Protein AF-A0A8S2ZZ50-F1 (afdb_monomer_lite)

Structure (mmCIF, N/CA/C/O backbone):
data_AF-A0A8S2ZZ50-F1
#
_entry.id   AF-A0A8S2ZZ50-F1
#
loop_
_atom_site.group_PDB
_atom_site.id
_atom_site.type_symbol
_atom_site.label_atom_id
_atom_site.label_alt_id
_atom_site.label_comp_id
_atom_site.label_asym_id
_atom_site.label_entity_id
_atom_site.label_seq_id
_atom_site.pdbx_PDB_ins_code
_atom_site.Cartn_x
_atom_site.Cartn_y
_atom_site.Cartn_z
_atom_site.occupancy
_atom_site.B_iso_or_equiv
_atom_site.auth_seq_id
_atom_site.auth_comp_id
_atom_site.auth_asym_id
_atom_site.auth_atom_id
_atom_site.pdbx_PDB_model_num
ATOM 1 N N . MET A 1 1 ? 9.959 -0.515 -20.243 1.00 78.12 1 MET A N 1
ATOM 2 C CA . MET A 1 1 ? 10.647 -1.812 -20.032 1.00 78.12 1 MET A CA 1
ATOM 3 C C . MET A 1 1 ? 11.580 -2.243 -21.161 1.00 78.12 1 MET A C 1
ATOM 5 O O . MET A 1 1 ? 12.734 -2.524 -20.879 1.00 78.12 1 MET A O 1
ATOM 9 N N . ARG A 1 2 ? 11.158 -2.258 -22.434 1.00 76.12 2 ARG A N 1
ATOM 10 C CA . ARG A 1 2 ? 12.004 -2.758 -23.541 1.00 76.12 2 ARG A CA 1
ATOM 11 C C . ARG A 1 2 ? 13.361 -2.037 -23.677 1.00 76.12 2 ARG A C 1
ATOM 13 O O . ARG A 1 2 ? 14.386 -2.696 -23.762 1.00 76.12 2 ARG A O 1
ATOM 20 N N . LYS A 1 3 ? 13.388 -0.697 -23.583 1.00 70.31 3 LYS A N 1
ATOM 21 C CA . LYS A 1 3 ? 14.638 0.097 -23.602 1.00 70.31 3 LYS A CA 1
ATOM 22 C C . LYS A 1 3 ? 1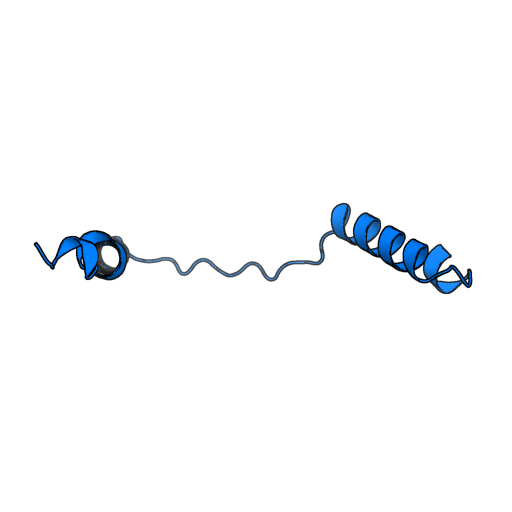5.534 -0.107 -22.368 1.00 70.31 3 LYS A C 1
ATOM 24 O O . LYS A 1 3 ? 16.743 -0.026 -22.509 1.00 70.31 3 LYS A O 1
ATOM 29 N N . LYS A 1 4 ? 14.955 -0.421 -21.201 1.00 73.62 4 LYS A N 1
ATOM 30 C CA . LYS A 1 4 ? 15.699 -0.780 -19.976 1.00 73.62 4 LYS A CA 1
ATOM 31 C C . LYS A 1 4 ? 16.453 -2.109 -20.149 1.00 73.62 4 LYS A C 1
ATOM 33 O O . LYS A 1 4 ? 17.536 -2.252 -19.612 1.00 73.62 4 LYS A O 1
ATOM 38 N N . ALA A 1 5 ? 15.876 -3.075 -20.871 1.00 74.38 5 ALA A N 1
ATOM 39 C CA . ALA A 1 5 ? 16.474 -4.402 -21.055 1.00 74.38 5 ALA A CA 1
ATOM 40 C C . ALA A 1 5 ? 17.520 -4.458 -22.182 1.00 74.38 5 ALA A C 1
ATOM 42 O O . ALA A 1 5 ? 18.419 -5.286 -22.139 1.00 74.38 5 ALA A O 1
ATOM 43 N N . VAL A 1 6 ? 17.381 -3.605 -23.202 1.00 80.25 6 VAL A N 1
ATOM 44 C CA . VAL A 1 6 ? 18.246 -3.616 -24.396 1.00 80.25 6 VAL A CA 1
ATOM 45 C C . VAL A 1 6 ? 19.461 -2.696 -24.246 1.00 80.25 6 VAL A C 1
ATOM 47 O O . VAL A 1 6 ? 20.496 -2.954 -24.851 1.00 80.25 6 VAL A O 1
ATOM 50 N N . LEU A 1 7 ? 19.353 -1.625 -23.456 1.00 82.50 7 LEU A N 1
ATOM 51 C CA . LEU A 1 7 ? 20.442 -0.676 -23.237 1.00 82.50 7 LEU A CA 1
ATOM 52 C C . LEU A 1 7 ? 21.050 -0.894 -21.852 1.00 82.50 7 LEU A C 1
ATOM 54 O O . LEU A 1 7 ? 20.337 -0.868 -20.850 1.00 82.50 7 LEU A O 1
ATOM 58 N N . THR A 1 8 ? 22.371 -1.043 -21.789 1.00 80.88 8 THR A N 1
ATOM 59 C CA . THR A 1 8 ? 23.135 -1.013 -20.536 1.00 80.88 8 THR A CA 1
ATOM 60 C C . THR A 1 8 ? 23.217 0.427 -20.036 1.00 80.88 8 THR A C 1
ATOM 62 O O . THR A 1 8 ? 24.169 1.153 -20.321 1.00 80.88 8 THR A O 1
ATOM 65 N N . LEU A 1 9 ? 22.158 0.866 -19.361 1.00 83.94 9 LEU A N 1
ATOM 66 C CA . LEU A 1 9 ? 22.059 2.187 -18.749 1.00 83.94 9 LEU A CA 1
ATOM 67 C C . LEU A 1 9 ? 22.653 2.164 -17.339 1.00 83.94 9 LEU A C 1
ATOM 69 O O . LEU A 1 9 ? 22.585 1.149 -16.647 1.00 83.94 9 LEU A O 1
ATOM 73 N N . ASP A 1 10 ? 23.180 3.306 -16.901 1.00 87.38 10 ASP A N 1
ATOM 74 C CA . ASP A 1 10 ?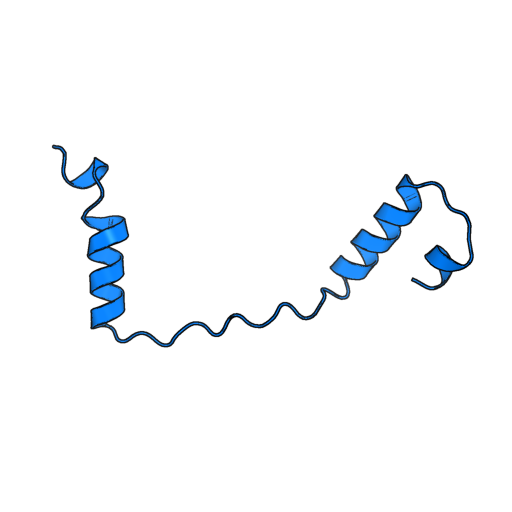 23.576 3.494 -15.505 1.00 87.38 10 ASP A CA 1
ATOM 75 C C . ASP A 1 10 ? 22.376 3.312 -14.551 1.00 87.38 10 ASP A C 1
ATOM 77 O O . ASP A 1 10 ? 21.222 3.584 -14.903 1.00 87.38 10 ASP A O 1
ATOM 81 N N . SER A 1 11 ? 22.663 2.868 -13.325 1.00 86.50 11 SER A N 1
ATOM 82 C CA . SER A 1 11 ? 21.675 2.474 -12.309 1.00 86.50 11 SER A CA 1
ATOM 83 C C . SER A 1 11 ? 20.658 3.579 -11.975 1.00 86.50 11 SER A C 1
ATOM 85 O O . SER A 1 11 ? 19.489 3.317 -11.670 1.00 86.50 11 SER A O 1
ATOM 87 N N . ARG A 1 12 ? 21.052 4.855 -12.097 1.00 89.31 12 ARG A N 1
ATOM 88 C CA . ARG A 1 12 ? 20.110 5.977 -11.945 1.00 89.31 12 ARG A CA 1
ATOM 89 C C . ARG A 1 12 ? 19.007 5.959 -12.997 1.00 89.31 12 ARG A C 1
ATOM 91 O O . ARG A 1 12 ? 17.833 6.129 -12.670 1.00 89.31 12 ARG A O 1
ATOM 98 N N . TYR A 1 13 ? 19.379 5.769 -14.259 1.00 87.50 13 TYR A N 1
ATOM 99 C CA . TYR A 1 13 ? 18.441 5.844 -15.375 1.00 87.50 13 TYR A CA 1
ATOM 100 C C . TYR A 1 13 ? 17.524 4.623 -15.429 1.00 87.50 13 TYR A C 1
ATOM 102 O O . TYR A 1 13 ? 16.353 4.757 -15.785 1.00 87.50 13 TYR A O 1
ATOM 110 N N . THR A 1 14 ? 18.009 3.446 -15.027 1.00 89.50 14 THR A N 1
ATOM 111 C CA . THR A 1 14 ? 17.160 2.252 -14.907 1.00 89.50 14 THR A CA 1
ATOM 112 C C . THR A 1 14 ? 16.058 2.467 -13.869 1.00 89.50 14 THR A C 1
ATOM 114 O O . THR A 1 14 ? 14.888 2.243 -14.182 1.00 89.50 14 THR A O 1
ATOM 117 N N . THR A 1 15 ? 16.409 3.009 -12.699 1.00 90.38 15 THR A N 1
ATOM 118 C CA . THR A 1 15 ? 15.463 3.341 -11.622 1.00 90.38 15 THR A CA 1
ATOM 119 C C . THR A 1 15 ? 14.431 4.381 -12.074 1.00 90.38 15 THR A C 1
ATOM 121 O O . THR A 1 15 ? 13.233 4.229 -11.840 1.00 90.38 15 THR A O 1
ATOM 124 N N . GLN A 1 16 ? 14.862 5.431 -12.780 1.00 91.12 16 GLN A N 1
ATOM 125 C CA . GLN A 1 16 ? 13.955 6.470 -13.277 1.00 91.12 16 GLN A CA 1
ATOM 126 C C . GLN A 1 16 ? 12.918 5.914 -14.267 1.00 91.12 16 GLN A C 1
ATOM 128 O O . GLN A 1 16 ? 11.740 6.271 -14.201 1.00 91.12 16 GLN A O 1
ATOM 133 N N . ILE A 1 17 ? 13.341 5.016 -15.164 1.00 89.81 17 ILE A N 1
ATOM 134 C CA . ILE A 1 17 ? 12.452 4.364 -16.134 1.00 89.81 17 ILE A CA 1
ATOM 135 C C . ILE A 1 17 ? 11.434 3.461 -15.429 1.00 89.81 17 ILE A C 1
ATOM 137 O O . ILE A 1 17 ? 10.274 3.424 -15.838 1.00 89.81 17 ILE A O 1
ATOM 141 N N . GLU A 1 18 ? 11.845 2.727 -14.394 1.00 89.75 18 GLU A N 1
ATOM 142 C CA . GLU A 1 18 ? 10.941 1.882 -13.604 1.00 89.75 18 GLU A CA 1
ATOM 143 C C . GLU A 1 18 ? 9.891 2.705 -12.866 1.00 89.75 18 GLU A C 1
ATOM 145 O O . GLU A 1 18 ? 8.703 2.405 -12.967 1.00 89.75 18 GLU A O 1
ATOM 150 N N . ASN A 1 19 ? 10.312 3.778 -12.198 1.00 91.31 19 ASN A N 1
ATOM 151 C CA . ASN A 1 19 ? 9.403 4.664 -11.481 1.00 91.31 19 ASN A CA 1
ATOM 152 C C . ASN A 1 19 ? 8.367 5.283 -12.423 1.00 91.31 19 ASN A C 1
ATOM 154 O O . ASN A 1 19 ? 7.175 5.240 -12.137 1.00 91.31 19 ASN A O 1
ATOM 158 N N . ALA A 1 20 ? 8.800 5.801 -13.578 1.00 91.31 20 ALA A N 1
ATOM 159 C CA . ALA A 1 20 ? 7.884 6.351 -14.576 1.00 91.31 20 ALA A CA 1
ATOM 160 C C . ALA A 1 20 ? 6.920 5.286 -15.128 1.00 91.31 20 ALA A C 1
ATOM 162 O O . ALA A 1 20 ? 5.746 5.568 -15.358 1.00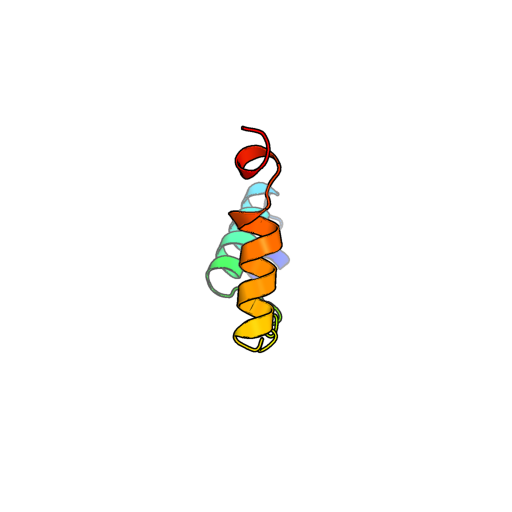 91.31 20 ALA A O 1
ATOM 163 N N . TYR A 1 21 ? 7.398 4.050 -15.315 1.00 92.00 21 TYR A N 1
ATOM 164 C CA . TYR A 1 21 ? 6.572 2.942 -15.790 1.00 92.00 21 TYR A CA 1
ATOM 165 C C . TYR A 1 21 ? 5.477 2.569 -14.783 1.00 92.00 21 TYR A C 1
ATOM 167 O O . TYR A 1 21 ? 4.311 2.502 -15.164 1.00 92.00 21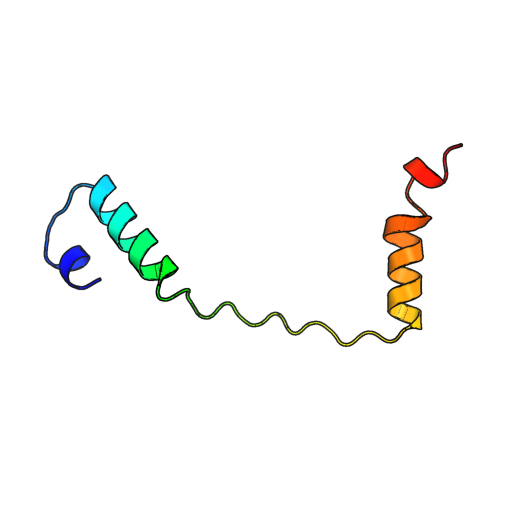 TYR A O 1
ATOM 175 N N . TYR A 1 22 ? 5.830 2.376 -13.510 1.00 91.38 22 TYR A N 1
ATOM 176 C CA . TYR A 1 22 ? 4.866 2.022 -12.464 1.00 91.38 22 TYR A CA 1
ATOM 177 C C . TYR A 1 22 ? 3.995 3.196 -12.011 1.00 91.38 22 TYR A C 1
ATOM 179 O O . TYR A 1 22 ? 2.946 2.977 -11.420 1.00 91.38 22 TYR A O 1
ATOM 187 N N . TYR A 1 23 ? 4.385 4.436 -12.300 1.00 90.31 23 TYR A N 1
ATOM 188 C CA . TYR A 1 23 ? 3.517 5.591 -12.084 1.00 90.31 23 TYR A CA 1
ATOM 189 C C . TYR A 1 23 ? 2.343 5.611 -13.074 1.00 90.31 23 TYR A C 1
ATOM 191 O O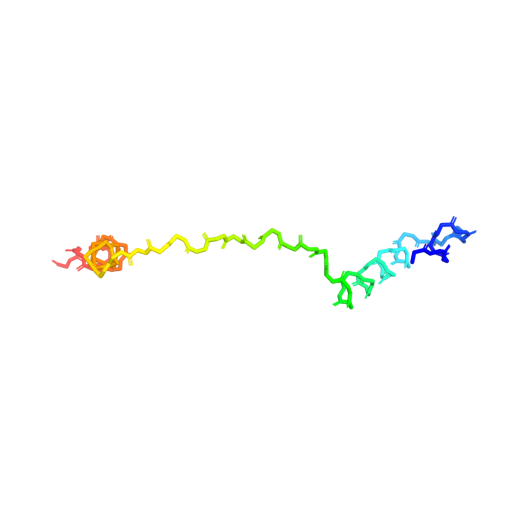 . TYR A 1 23 ? 1.202 5.827 -12.677 1.00 90.31 23 TYR A O 1
ATOM 199 N N . CYS A 1 24 ? 2.610 5.355 -14.360 1.00 90.81 24 CYS A N 1
ATOM 200 C CA . CYS A 1 24 ? 1.576 5.342 -15.401 1.00 90.81 24 CYS A CA 1
ATOM 201 C C . CYS A 1 24 ? 0.778 4.035 -15.443 1.00 90.81 24 CYS A C 1
ATOM 203 O O . CYS A 1 24 ? -0.384 4.033 -15.837 1.00 90.81 24 CYS A O 1
ATOM 205 N N . ASN A 1 25 ? 1.414 2.923 -15.081 1.00 87.88 25 ASN A N 1
ATOM 206 C CA . ASN A 1 25 ? 0.790 1.612 -14.999 1.00 87.88 25 ASN A CA 1
ATOM 207 C C . ASN A 1 25 ? 1.104 1.011 -13.627 1.00 87.88 25 ASN A C 1
ATOM 209 O O . ASN A 1 25 ? 1.999 0.158 -13.524 1.00 87.88 25 ASN A O 1
ATOM 213 N N . PRO A 1 26 ? 0.446 1.505 -12.560 1.00 86.19 26 PRO A N 1
ATOM 214 C CA . PRO A 1 26 ? 0.612 0.917 -11.246 1.00 86.19 26 PRO A CA 1
ATOM 215 C C . PRO A 1 26 ? 0.280 -0.572 -11.348 1.00 86.19 26 PRO A C 1
ATOM 217 O O . PRO A 1 26 ? -0.677 -0.937 -12.036 1.00 86.19 26 PRO A O 1
ATOM 220 N N . PRO A 1 27 ? 1.078 -1.451 -10.718 1.00 84.75 27 PRO A N 1
ATOM 221 C CA . PRO A 1 27 ? 0.721 -2.858 -10.661 1.00 84.75 27 PRO A CA 1
ATOM 222 C C . PRO A 1 27 ? -0.683 -2.973 -10.074 1.00 84.75 27 PRO A C 1
ATOM 224 O O . PRO A 1 27 ? -1.064 -2.137 -9.250 1.00 84.75 27 PRO A O 1
ATOM 227 N N . GLU A 1 28 ? -1.429 -4.001 -10.476 1.00 82.06 28 GLU A N 1
ATOM 228 C CA . GLU A 1 28 ? -2.701 -4.324 -9.839 1.00 82.06 28 GLU A CA 1
ATOM 229 C C . GLU A 1 28 ? -2.443 -4.501 -8.340 1.00 82.06 28 GLU A C 1
ATOM 231 O O . GLU A 1 28 ? -1.958 -5.534 -7.866 1.00 82.06 28 GLU A O 1
ATOM 236 N N . ALA A 1 29 ? -2.696 -3.437 -7.581 1.00 74.06 29 ALA A N 1
ATOM 237 C CA . ALA A 1 29 ? -2.742 -3.520 -6.147 1.00 74.06 29 ALA A CA 1
ATOM 238 C C . ALA A 1 29 ? -3.910 -4.452 -5.886 1.00 74.06 29 ALA A C 1
ATOM 240 O O . ALA A 1 29 ? -5.025 -4.160 -6.320 1.00 74.06 29 ALA A O 1
ATOM 241 N N . ARG A 1 30 ? -3.647 -5.590 -5.231 1.00 71.31 30 ARG A N 1
ATOM 242 C CA . ARG A 1 30 ? -4.725 -6.459 -4.763 1.00 71.31 30 ARG A CA 1
ATOM 243 C C . ARG A 1 30 ? -5.717 -5.553 -4.065 1.00 71.31 30 ARG A C 1
ATOM 245 O O . ARG A 1 30 ? -5.348 -4.901 -3.084 1.00 71.31 30 ARG A O 1
ATOM 252 N N . GLU A 1 31 ? -6.918 -5.463 -4.617 1.00 71.38 31 GLU A N 1
ATOM 253 C CA . GLU A 1 31 ? -7.964 -4.676 -4.008 1.00 71.38 31 GLU A CA 1
ATOM 254 C C . GLU A 1 31 ? -8.198 -5.323 -2.649 1.00 71.38 31 GLU A C 1
ATOM 256 O O . GLU A 1 31 ? -8.654 -6.462 -2.545 1.00 71.38 31 GLU A O 1
ATOM 261 N N . ILE A 1 32 ? -7.713 -4.668 -1.592 1.00 76.62 32 ILE A N 1
ATOM 262 C CA . ILE A 1 32 ? -7.922 -5.169 -0.245 1.00 76.62 32 ILE A CA 1
ATOM 263 C C . ILE A 1 32 ? -9.415 -5.014 -0.039 1.00 76.62 32 ILE A C 1
ATOM 265 O O . ILE A 1 32 ? -9.886 -3.896 0.186 1.00 76.62 32 ILE A O 1
ATOM 269 N N . GLU A 1 33 ? -10.145 -6.122 -0.147 1.00 79.81 33 GLU A N 1
ATOM 270 C CA . GLU A 1 33 ? -11.572 -6.141 0.112 1.00 79.81 33 GLU A CA 1
ATOM 271 C C . GLU A 1 33 ? -11.807 -5.503 1.477 1.00 79.81 33 GLU A C 1
ATOM 273 O O . GLU A 1 33 ? -11.415 -6.012 2.540 1.00 79.81 33 GLU A O 1
ATOM 278 N N . LYS A 1 34 ? -12.409 -4.314 1.449 1.00 78.12 34 LYS A N 1
ATOM 279 C CA . LYS A 1 34 ? -12.802 -3.635 2.669 1.00 78.12 34 LYS A CA 1
ATOM 280 C C . LYS A 1 34 ? -13.892 -4.496 3.275 1.00 78.12 34 LYS A C 1
ATOM 282 O O . LYS A 1 34 ? -15.021 -4.486 2.801 1.00 78.12 34 LYS A O 1
ATOM 287 N N . LYS A 1 35 ? -13.537 -5.247 4.321 1.00 82.19 35 LYS A N 1
ATOM 288 C CA . LYS A 1 35 ? -14.498 -6.045 5.089 1.00 82.19 35 LYS A CA 1
ATOM 289 C C . LYS A 1 35 ? -15.718 -5.179 5.392 1.00 82.19 35 LYS A C 1
ATOM 291 O O . LYS A 1 35 ? -15.575 -4.164 6.084 1.00 82.19 35 LYS A O 1
ATOM 296 N N . ILE A 1 36 ? -16.874 -5.582 4.868 1.00 83.44 36 ILE A N 1
ATOM 297 C CA . ILE A 1 36 ? -18.159 -4.959 5.174 1.00 83.44 36 ILE A CA 1
ATOM 298 C C . ILE A 1 36 ? -18.378 -5.180 6.668 1.00 83.44 36 ILE A C 1
ATOM 300 O O . ILE A 1 36 ? -18.406 -6.317 7.140 1.00 83.44 36 ILE A O 1
ATOM 304 N N . ARG A 1 37 ? -18.428 -4.089 7.429 1.00 84.56 37 ARG A N 1
ATOM 305 C CA . ARG A 1 37 ? -18.648 -4.125 8.876 1.00 84.56 37 ARG A CA 1
ATOM 306 C C . ARG A 1 37 ? -20.033 -3.587 9.161 1.00 84.56 37 ARG A C 1
ATOM 308 O O . ARG A 1 37 ? -20.474 -2.635 8.525 1.00 84.56 37 ARG A O 1
ATOM 315 N N 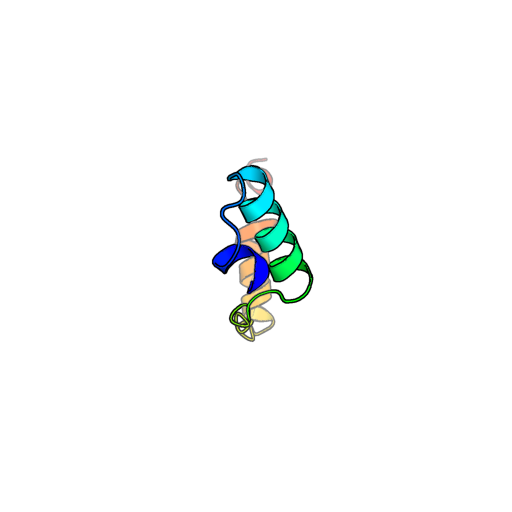. SER A 1 38 ? -20.711 -4.201 10.121 1.00 92.25 38 SER A N 1
ATOM 316 C CA . SER A 1 38 ? -21.979 -3.673 10.611 1.00 92.25 38 SER A CA 1
ATOM 317 C C . SER A 1 38 ? -21.751 -2.381 11.414 1.00 92.25 38 SER A C 1
ATOM 319 O O . SER A 1 38 ? -20.663 -2.194 11.975 1.00 92.25 38 SER A O 1
ATOM 321 N N . PRO A 1 39 ? -22.773 -1.515 11.552 1.00 90.69 39 PRO A N 1
ATOM 322 C CA . PRO A 1 39 ? -22.656 -0.268 12.316 1.00 90.69 39 PRO A CA 1
ATOM 323 C C . PRO A 1 39 ? -22.174 -0.472 13.762 1.00 90.69 39 PRO A C 1
ATOM 325 O O . PRO A 1 39 ? -21.408 0.331 14.290 1.00 90.69 39 PRO A O 1
ATOM 328 N N . ILE A 1 40 ? -22.558 -1.589 14.393 1.00 92.12 40 ILE A N 1
ATOM 329 C CA . ILE A 1 40 ? -22.128 -1.952 15.753 1.00 92.12 40 ILE A CA 1
ATOM 330 C C . ILE A 1 40 ? -20.622 -2.244 15.803 1.00 92.12 40 ILE A C 1
ATOM 332 O O . ILE A 1 40 ? -19.925 -1.772 16.699 1.00 92.12 40 ILE A O 1
ATOM 336 N N . GLN A 1 41 ? -20.093 -2.999 14.838 1.00 91.31 41 GLN A N 1
ATOM 337 C CA . GLN A 1 41 ? -18.663 -3.317 14.783 1.00 91.31 41 GLN A CA 1
ATOM 338 C C . GLN A 1 41 ? -17.812 -2.069 14.525 1.00 91.31 41 GLN A C 1
ATOM 340 O O . GLN A 1 41 ? -16.707 -1.943 15.056 1.00 91.31 41 GLN A O 1
ATOM 345 N N . GLU A 1 42 ? -18.321 -1.139 13.720 1.00 89.75 42 GLU A N 1
ATOM 346 C CA . GLU A 1 42 ? -17.661 0.137 13.463 1.00 89.75 42 GLU A CA 1
ATOM 347 C C . GLU A 1 42 ? -17.673 1.045 14.700 1.00 89.75 42 GLU A C 1
ATOM 349 O O . GLU A 1 42 ? -16.638 1.621 15.046 1.00 89.75 42 GLU A O 1
ATOM 354 N N . TYR A 1 43 ? -18.794 1.085 15.429 1.00 92.19 43 TYR A N 1
ATOM 355 C CA . TYR A 1 43 ? -18.899 1.781 16.710 1.00 92.19 43 TYR A CA 1
ATOM 356 C C . TYR A 1 43 ? -17.899 1.243 17.740 1.00 92.19 43 TYR A C 1
ATOM 358 O O . TYR A 1 43 ? -17.138 2.025 18.304 1.00 92.19 43 TYR A O 1
ATOM 366 N N . LEU A 1 44 ? -17.827 -0.080 17.930 1.00 91.88 44 LEU A N 1
ATOM 367 C CA . LEU A 1 44 ? -16.870 -0.701 18.856 1.00 91.88 44 LEU A CA 1
ATOM 368 C C . LEU A 1 44 ? -15.419 -0.377 18.485 1.00 91.88 44 LEU A C 1
ATOM 370 O O . LEU A 1 44 ? -14.601 -0.093 19.356 1.00 91.88 44 LEU A O 1
ATOM 374 N N . ARG A 1 45 ? -15.088 -0.372 17.190 1.00 90.00 45 ARG A N 1
ATOM 375 C CA . ARG A 1 45 ? -13.751 0.004 16.718 1.00 90.00 45 ARG A CA 1
ATOM 376 C C . ARG A 1 45 ? -13.445 1.469 17.027 1.00 90.00 45 ARG A C 1
ATOM 378 O O . ARG A 1 45 ? -12.347 1.772 17.485 1.00 90.00 45 ARG A O 1
ATOM 385 N N . ARG A 1 46 ? -14.387 2.379 16.772 1.00 89.81 46 ARG A N 1
ATOM 386 C CA . ARG A 1 46 ? -14.219 3.795 17.116 1.00 89.81 46 ARG A CA 1
ATOM 387 C C . ARG A 1 46 ? -14.012 3.960 18.620 1.00 89.81 46 ARG A C 1
ATOM 389 O O . ARG A 1 46 ? -13.046 4.603 19.015 1.00 89.81 46 ARG A O 1
ATOM 396 N N . LEU A 1 47 ? -14.848 3.303 19.419 1.00 89.69 47 LEU A N 1
ATOM 397 C CA . LEU A 1 47 ? -14.773 3.350 20.869 1.00 89.69 47 LEU A CA 1
ATOM 398 C C . LEU A 1 47 ? -13.403 2.867 21.358 1.00 89.69 47 LEU A C 1
ATOM 400 O O . LEU A 1 47 ? -12.731 3.593 22.068 1.00 89.69 47 LEU A O 1
ATOM 404 N N . LEU A 1 48 ? -12.933 1.699 20.915 1.00 85.56 48 LEU A N 1
ATOM 405 C CA . LEU A 1 48 ? -11.657 1.129 21.366 1.00 85.56 48 LEU A CA 1
ATOM 406 C C . LEU A 1 48 ? -10.423 1.912 20.900 1.00 85.56 48 LEU A C 1
ATOM 408 O O . LEU A 1 48 ? -9.475 2.065 21.661 1.00 85.56 48 LEU A O 1
ATOM 412 N N . PHE A 1 49 ? -10.399 2.368 19.645 1.00 84.81 49 PHE A N 1
ATOM 413 C CA . PHE A 1 49 ? -9.176 2.918 19.042 1.00 84.81 49 PHE A CA 1
ATOM 414 C C . PHE A 1 49 ? -9.121 4.446 19.005 1.00 84.81 49 PHE A C 1
ATOM 416 O O . PHE A 1 49 ? -8.036 4.998 18.827 1.00 84.81 49 PHE A O 1
ATOM 423 N N . LYS A 1 50 ? -10.258 5.137 19.129 1.00 83.50 50 LYS A N 1
ATOM 424 C CA . LYS A 1 50 ? -10.302 6.605 19.188 1.00 83.50 50 LYS A CA 1
ATOM 425 C C . LYS A 1 50 ? -10.683 7.096 20.575 1.00 83.50 50 LYS A C 1
ATOM 427 O O . LYS A 1 50 ? -9.958 7.905 21.146 1.00 83.50 50 LYS A O 1
ATOM 432 N N . ASP A 1 51 ? -11.792 6.597 21.107 1.00 79.69 51 ASP A N 1
ATOM 433 C CA . ASP A 1 51 ? -12.414 7.207 22.283 1.00 79.69 51 ASP A CA 1
ATOM 434 C C . ASP A 1 51 ? -11.806 6.674 23.595 1.00 79.69 51 ASP A C 1
ATOM 436 O O . ASP A 1 51 ? -11.624 7.432 24.540 1.00 79.69 51 ASP A O 1
ATOM 440 N N . LEU A 1 52 ? -11.406 5.400 23.633 1.00 81.00 52 LEU A N 1
ATOM 441 C CA . LEU A 1 52 ? -10.797 4.708 24.776 1.00 81.00 52 LEU A CA 1
ATOM 442 C C . LEU A 1 52 ? -9.266 4.610 24.668 1.00 81.00 52 LEU A C 1
ATOM 444 O O . LEU A 1 52 ? -8.655 3.624 25.082 1.00 81.00 52 LEU A O 1
ATOM 448 N N . ASN A 1 53 ? -8.621 5.618 24.085 1.00 77.88 53 ASN A N 1
ATOM 449 C CA . ASN A 1 53 ? -7.163 5.671 24.069 1.00 77.88 53 ASN A CA 1
ATOM 450 C C . ASN A 1 53 ? -6.632 6.175 25.424 1.00 77.88 53 ASN A C 1
ATOM 452 O O . ASN A 1 53 ? -7.301 6.953 26.102 1.00 77.88 53 ASN A O 1
ATOM 456 N N . LYS A 1 54 ? -5.408 5.786 25.804 1.00 68.12 54 LYS A N 1
ATOM 457 C CA . LYS A 1 54 ? -4.770 6.193 27.075 1.00 68.12 54 LYS A CA 1
ATOM 458 C C . LYS A 1 54 ? -4.758 7.714 27.264 1.00 68.12 54 LYS A C 1
ATOM 460 O O . LYS A 1 54 ? -4.995 8.194 28.358 1.00 68.12 54 LYS A O 1
ATOM 465 N N . ILE A 1 55 ? -4.592 8.454 26.166 1.00 68.25 55 ILE A N 1
ATOM 466 C CA . ILE A 1 55 ? -4.618 9.926 26.124 1.00 68.25 55 ILE A CA 1
ATOM 467 C C . ILE A 1 55 ? -5.998 10.496 26.505 1.00 68.25 55 ILE A C 1
ATOM 469 O O . ILE A 1 55 ? -6.088 11.586 27.059 1.00 68.25 55 ILE A O 1
ATOM 473 N N . THR A 1 56 ? -7.076 9.781 26.182 1.00 62.34 56 THR A N 1
ATOM 474 C CA . THR A 1 56 ? -8.457 10.213 26.437 1.00 62.34 56 THR A CA 1
ATOM 475 C C . THR A 1 56 ? -8.955 9.773 27.817 1.00 62.34 56 THR A C 1
ATOM 477 O O . THR A 1 56 ? -9.820 10.433 28.383 1.00 62.34 56 THR A O 1
ATOM 480 N N . ILE A 1 57 ? -8.431 8.660 28.347 1.00 65.00 57 ILE A N 1
ATOM 481 C CA . ILE A 1 57 ? -8.870 8.053 29.616 1.00 65.00 57 ILE A CA 1
ATOM 482 C C . ILE A 1 57 ? -8.067 8.576 30.816 1.00 65.00 57 ILE A C 1
ATOM 484 O O . ILE A 1 57 ? -8.630 8.716 31.897 1.00 65.00 57 ILE A O 1
ATOM 488 N N . GLU A 1 58 ? -6.775 8.872 30.655 1.00 61.34 58 GLU A N 1
ATOM 489 C CA . GLU A 1 58 ? -5.944 9.421 31.733 1.00 61.34 58 GLU A CA 1
ATOM 490 C C . GLU A 1 58 ? -6.129 10.945 31.820 1.00 61.34 58 GLU A C 1
ATOM 492 O O . GLU A 1 58 ? -5.315 11.728 31.326 1.00 61.34 58 GLU A O 1
ATOM 497 N N . LYS A 1 59 ? -7.238 11.364 32.434 1.00 53.94 59 LYS A N 1
ATOM 498 C CA . LYS A 1 59 ? -7.427 12.711 32.979 1.00 53.94 59 LYS A CA 1
ATOM 499 C C . LYS A 1 59 ? -7.808 12.634 34.447 1.00 53.94 59 LYS A C 1
ATOM 501 O O . LYS A 1 59 ? -8.620 11.746 34.787 1.00 53.94 59 LYS A O 1
#

Secondary structure (DSSP, 8-state):
-HHHHHS---HHHHHHHHHHHHHHS-------------HHHHHHHHIIIIITSHHHH--

pLDDT: mean 82.58, std 9.03, range [53.94, 92.25]

Sequence (59 aa):
MRKKAVLTLDSRYTTQIENAYYYCNPPEAREIEKKIRSPIQEYLRRLLFKDLNKITIEK

Foldseek 3Di:
DVCLVPDPDPPVVNVVVVVVVCVVVPPPDPPPPPPDDDPVRVVVCCCVPPCPDPVNPVD

Organism: NCBI:txid392030

InterPro domains:
  IPR039762 Nonsense-mediated mRNA decay protein Nmd2/UPF2 [PTHR12839] (1-59)

Radius of gyration: 22.97 Å; chains: 1; bounding box: 46×19×57 Å